Protein AF-A0A7W0SX72-F1 (afdb_monomer_lite)

Foldseek 3Di:
DDDDDDDDDDDDPPDDDDDQQKAAEPPSLKIKGWDDPVPDDLQPIWIKMAGQQFQWIWIDRQQGAIDIDRDPVSRNDDDPSNVVHYQYAQGKDDDPPRKIWHHHQQFIWMAHNNGWTKTRGSRDDMDTD

Structure (mmCIF, N/CA/C/O backbone):
data_AF-A0A7W0SX72-F1
#
_entry.id   AF-A0A7W0SX72-F1
#
loop_
_atom_site.group_PDB
_atom_site.id
_atom_site.type_symbol
_atom_site.label_atom_id
_atom_site.label_alt_id
_atom_site.label_comp_id
_atom_site.label_asym_id
_atom_site.label_entity_id
_atom_site.label_seq_id
_atom_site.pdbx_PDB_ins_code
_atom_site.Cartn_x
_atom_site.Cartn_y
_atom_site.Cartn_z
_atom_site.occupancy
_atom_site.B_iso_or_equiv
_atom_site.auth_seq_id
_atom_site.auth_comp_id
_atom_site.auth_asym_id
_atom_site.auth_atom_id
_atom_site.pdbx_PDB_model_num
ATOM 1 N N . MET A 1 1 ? -34.513 -37.227 30.132 1.00 39.56 1 MET A N 1
ATOM 2 C CA . MET A 1 1 ? -33.131 -37.311 29.614 1.00 39.56 1 MET A CA 1
ATOM 3 C C . MET A 1 1 ? -32.756 -35.928 29.112 1.00 39.56 1 MET A C 1
ATOM 5 O O . MET A 1 1 ? -33.400 -35.443 28.194 1.00 39.56 1 MET A O 1
ATOM 9 N N . ALA A 1 2 ? -31.838 -35.251 29.798 1.00 41.03 2 ALA A N 1
ATOM 10 C CA . ALA A 1 2 ? -31.411 -33.893 29.468 1.00 41.03 2 ALA A CA 1
ATOM 11 C C . ALA A 1 2 ? -30.204 -33.948 28.522 1.00 41.03 2 ALA A C 1
ATOM 13 O O . ALA A 1 2 ? -29.259 -34.684 28.793 1.00 41.03 2 ALA A O 1
ATOM 14 N N . ALA A 1 3 ? -30.229 -33.170 27.440 1.00 45.34 3 ALA A N 1
ATOM 15 C CA . ALA A 1 3 ? -29.072 -32.942 26.580 1.00 45.34 3 ALA A CA 1
ATOM 16 C C . ALA A 1 3 ? -28.769 -31.440 26.569 1.00 45.34 3 ALA A C 1
ATOM 18 O O . ALA A 1 3 ? -29.545 -30.638 26.054 1.00 45.34 3 ALA A O 1
ATOM 19 N N . VAL A 1 4 ? -27.654 -31.071 27.197 1.00 47.78 4 VAL A N 1
ATOM 20 C CA . VAL A 1 4 ? -27.117 -29.709 27.242 1.00 47.78 4 VAL A CA 1
ATOM 21 C C . VAL A 1 4 ? -26.156 -29.569 26.064 1.00 47.78 4 VAL A C 1
ATOM 23 O O . VAL A 1 4 ? -25.104 -30.203 26.050 1.00 47.78 4 VAL A O 1
ATOM 26 N N . ALA A 1 5 ? -26.512 -28.769 25.059 1.00 52.88 5 ALA A N 1
ATOM 27 C CA . ALA A 1 5 ? -25.608 -28.430 23.963 1.00 52.88 5 ALA A CA 1
ATOM 28 C C . ALA A 1 5 ? -24.830 -27.157 24.328 1.00 52.88 5 ALA A C 1
ATOM 30 O O . ALA A 1 5 ? -25.391 -26.064 24.395 1.00 52.88 5 ALA A O 1
ATOM 31 N N . ALA A 1 6 ? -23.535 -27.317 24.599 1.00 47.97 6 ALA A N 1
ATOM 32 C CA . ALA A 1 6 ? -22.610 -26.232 24.898 1.00 47.97 6 ALA A CA 1
ATOM 33 C C . ALA A 1 6 ? -22.326 -25.399 23.634 1.00 47.97 6 ALA A C 1
ATOM 35 O O . ALA A 1 6 ? -21.709 -25.878 22.684 1.00 47.97 6 ALA A O 1
ATOM 36 N N . GLY A 1 7 ? -22.774 -24.141 23.624 1.00 49.72 7 GLY A N 1
ATOM 37 C CA . GLY A 1 7 ? -22.420 -23.166 22.594 1.00 49.72 7 GLY A CA 1
ATOM 38 C C . GLY A 1 7 ? -20.976 -22.696 22.771 1.00 49.72 7 GLY A C 1
ATOM 39 O O . GLY A 1 7 ? -20.632 -22.094 23.786 1.00 49.72 7 GLY A O 1
ATOM 40 N N . VAL A 1 8 ? -20.126 -22.977 21.784 1.00 54.38 8 VAL A N 1
ATOM 41 C CA . VAL A 1 8 ? -18.734 -22.516 21.734 1.00 54.38 8 VAL A CA 1
ATOM 42 C C . VAL A 1 8 ? -18.717 -20.991 21.601 1.00 54.38 8 VAL A C 1
ATOM 44 O O . VAL A 1 8 ? -19.115 -20.438 20.577 1.00 54.38 8 VAL A O 1
ATOM 47 N N . LEU A 1 9 ? -18.245 -20.306 22.642 1.00 51.91 9 LEU A N 1
ATOM 48 C CA . LEU A 1 9 ? -17.963 -18.874 22.616 1.00 51.91 9 LEU A CA 1
ATOM 49 C C . LEU A 1 9 ? -16.757 -18.623 21.702 1.00 51.91 9 LEU A C 1
ATOM 51 O O . LEU A 1 9 ? -15.626 -18.975 22.034 1.00 51.91 9 LEU A O 1
ATOM 55 N N . ALA A 1 10 ? -16.993 -18.006 20.544 1.00 49.88 10 ALA A N 1
ATOM 56 C CA . ALA A 1 10 ? -15.929 -17.489 19.698 1.00 49.88 10 ALA A CA 1
ATOM 57 C C . ALA A 1 10 ? -15.219 -16.338 20.430 1.00 49.88 10 ALA A C 1
ATOM 59 O O . ALA A 1 10 ? -15.760 -15.244 20.581 1.00 49.88 10 ALA A O 1
ATOM 60 N N . THR A 1 11 ? -13.999 -16.582 20.900 1.00 48.56 11 THR A N 1
ATOM 61 C CA . THR A 1 11 ? -13.135 -15.537 21.455 1.00 48.56 11 THR A CA 1
ATOM 62 C C . THR A 1 11 ? -12.711 -14.567 20.344 1.00 48.56 11 THR A C 1
ATOM 64 O O . THR A 1 11 ? -12.167 -15.028 19.334 1.00 48.56 11 THR A O 1
ATOM 67 N N . PRO A 1 12 ? -12.889 -13.240 20.493 1.00 49.56 12 PRO A N 1
ATOM 68 C CA . PRO A 1 12 ? -12.276 -12.278 19.587 1.00 49.56 12 PRO A CA 1
ATOM 69 C C . PRO A 1 12 ? -10.754 -12.409 19.694 1.00 49.56 12 PRO A C 1
ATOM 71 O O . PRO A 1 12 ? -10.176 -12.233 20.765 1.00 49.56 12 PRO A O 1
ATOM 74 N N . GLY A 1 13 ? -10.111 -12.760 18.578 1.00 46.91 13 GLY A N 1
ATOM 75 C CA . GLY A 1 13 ? -8.659 -12.860 18.488 1.00 46.91 13 GLY A CA 1
ATOM 76 C C . GLY A 1 13 ? -8.012 -11.555 18.942 1.00 46.91 13 GLY A C 1
ATOM 77 O O . GLY A 1 13 ? -8.225 -10.502 18.340 1.00 46.91 13 GLY A O 1
ATOM 78 N N . LEU A 1 14 ? -7.240 -11.639 20.025 1.00 47.16 14 LEU A N 1
ATOM 79 C CA . LEU A 1 14 ? -6.457 -10.538 20.567 1.00 47.16 14 LEU A CA 1
ATOM 80 C C . LEU A 1 14 ? -5.551 -9.982 19.466 1.00 47.16 14 LEU A C 1
ATOM 82 O O . LEU A 1 14 ? -4.716 -10.683 18.895 1.00 47.16 14 LEU A O 1
ATOM 86 N N . ALA A 1 15 ? -5.752 -8.705 19.154 1.00 47.62 15 ALA A N 1
ATOM 87 C CA . ALA A 1 15 ? -4.937 -7.961 18.216 1.00 47.62 15 ALA A CA 1
ATOM 88 C C . ALA A 1 15 ? -3.482 -7.937 18.708 1.00 47.62 15 ALA A C 1
ATOM 90 O O . ALA A 1 15 ? -3.162 -7.258 19.683 1.00 47.62 15 ALA A O 1
ATOM 91 N N . SER A 1 16 ? -2.588 -8.656 18.028 1.00 45.56 16 SER A N 1
ATOM 92 C CA . SER A 1 16 ? -1.150 -8.543 18.275 1.00 45.56 16 SER A CA 1
ATOM 93 C C . SER A 1 16 ? -0.657 -7.158 17.851 1.00 45.56 16 SER A C 1
ATOM 95 O O . SER A 1 16 ? -0.453 -6.873 16.667 1.00 45.56 16 SER A O 1
ATOM 97 N N . ALA A 1 17 ? -0.475 -6.292 18.845 1.00 47.44 17 ALA A N 1
ATOM 98 C CA . ALA A 1 17 ? 0.207 -5.018 18.725 1.00 47.44 17 ALA A CA 1
ATOM 99 C C . ALA A 1 17 ? 1.727 -5.229 18.621 1.00 47.44 17 ALA A C 1
ATOM 101 O O . ALA A 1 17 ? 2.367 -5.741 19.532 1.00 47.44 17 ALA A O 1
ATOM 102 N N . THR A 1 18 ? 2.268 -4.844 17.466 1.00 44.12 18 THR A N 1
ATOM 103 C CA . THR A 1 18 ? 3.588 -4.235 17.201 1.00 44.12 18 THR A CA 1
ATOM 104 C C . THR A 1 18 ? 3.702 -4.212 15.684 1.00 44.12 18 THR A C 1
ATOM 106 O O . THR A 1 18 ? 4.094 -5.190 15.047 1.00 44.12 18 THR A O 1
ATOM 109 N N . ALA A 1 19 ? 3.225 -3.133 15.066 1.00 51.94 19 ALA A N 1
ATOM 110 C CA . ALA A 1 19 ? 3.423 -2.930 13.641 1.00 51.94 19 ALA A CA 1
ATOM 111 C C . ALA A 1 19 ? 4.886 -2.529 13.445 1.00 51.94 19 ALA A C 1
ATOM 113 O O . ALA A 1 19 ? 5.267 -1.403 13.747 1.00 51.94 19 ALA A O 1
ATOM 114 N N . LEU A 1 20 ? 5.705 -3.447 12.925 1.00 67.50 20 LEU A N 1
ATOM 115 C CA . LEU A 1 20 ? 6.836 -3.010 12.110 1.00 67.50 20 LEU A CA 1
ATOM 116 C C . LEU A 1 20 ? 6.272 -2.030 11.067 1.00 67.50 20 LEU A C 1
ATOM 118 O O . LEU A 1 20 ? 5.170 -2.263 10.551 1.00 67.50 20 LEU A O 1
ATOM 122 N N . SER A 1 21 ? 7.004 -0.947 10.782 1.00 83.25 21 SER A N 1
ATOM 123 C CA . SER A 1 21 ? 6.645 0.073 9.778 1.00 83.25 21 SER A CA 1
ATOM 124 C C . SER A 1 21 ? 6.266 -0.532 8.444 1.00 83.25 21 SER A C 1
ATOM 126 O O . SER A 1 21 ? 5.598 0.126 7.659 1.00 83.25 21 SER A O 1
ATOM 128 N N . ALA A 1 22 ? 6.756 -1.741 8.184 1.00 90.62 22 ALA A N 1
ATOM 129 C CA . ALA A 1 22 ? 6.696 -2.405 6.915 1.00 90.62 22 ALA A CA 1
ATOM 130 C C . ALA A 1 22 ? 6.150 -3.832 7.022 1.00 90.62 22 ALA A C 1
ATOM 132 O O . ALA A 1 22 ? 6.232 -4.491 8.067 1.00 90.62 22 ALA A O 1
ATOM 133 N N . PHE A 1 23 ? 5.591 -4.301 5.914 1.00 93.81 23 PHE A N 1
ATOM 134 C CA . PHE A 1 23 ? 5.179 -5.679 5.695 1.00 93.81 23 PHE A CA 1
ATOM 135 C C . PHE A 1 23 ? 5.180 -6.000 4.200 1.00 93.81 23 PHE A C 1
ATOM 137 O O . PHE A 1 23 ? 5.001 -5.119 3.366 1.00 93.81 23 PHE A O 1
ATOM 144 N N . HIS A 1 24 ? 5.291 -7.276 3.863 1.00 95.44 24 HIS A N 1
ATOM 145 C CA . HIS A 1 24 ? 4.991 -7.793 2.535 1.00 95.44 24 HIS A CA 1
ATOM 146 C C . HIS A 1 24 ? 3.813 -8.758 2.598 1.00 95.44 24 HIS A C 1
ATOM 148 O O . HIS A 1 24 ? 3.398 -9.220 3.662 1.00 95.44 24 HIS A O 1
ATOM 154 N N . THR A 1 25 ? 3.246 -9.065 1.444 1.00 96.12 25 THR A N 1
ATOM 155 C CA . THR A 1 25 ? 2.128 -9.995 1.329 1.00 96.12 25 THR A CA 1
ATOM 156 C C . THR A 1 25 ? 2.528 -11.292 0.609 1.00 96.12 25 THR A C 1
ATOM 158 O O . THR A 1 25 ? 3.598 -11.335 -0.003 1.00 96.12 25 THR A O 1
ATOM 161 N N . PRO A 1 26 ? 1.726 -12.379 0.687 1.00 95.12 26 PRO A N 1
ATOM 162 C CA . PRO A 1 26 ? 2.091 -13.664 0.092 1.00 95.12 26 PRO A CA 1
ATOM 163 C C . PRO A 1 26 ? 2.462 -13.552 -1.386 1.00 95.12 26 PRO A C 1
ATOM 165 O O . PRO A 1 26 ? 1.819 -12.822 -2.140 1.00 95.12 26 PRO A O 1
ATOM 168 N N . GLY A 1 27 ? 3.506 -14.281 -1.782 1.00 93.38 27 GLY A N 1
ATOM 169 C CA . GLY A 1 27 ? 4.023 -14.252 -3.151 1.00 93.38 27 GLY A CA 1
ATOM 170 C C . GLY A 1 27 ? 4.676 -12.929 -3.550 1.00 93.38 27 GLY A C 1
ATOM 171 O O . GLY A 1 27 ? 4.881 -12.717 -4.737 1.00 93.38 27 GLY A O 1
ATOM 172 N N . TRP A 1 28 ? 4.982 -12.042 -2.591 1.00 94.00 28 TRP A N 1
ATOM 173 C CA . TRP A 1 28 ? 5.511 -10.699 -2.864 1.00 94.00 28 TRP A CA 1
ATOM 174 C C . TRP A 1 28 ? 4.609 -9.872 -3.788 1.00 94.00 28 TRP A C 1
ATOM 176 O O . TRP A 1 28 ? 5.073 -9.020 -4.533 1.00 94.00 28 TRP A O 1
ATOM 186 N N . ALA A 1 29 ? 3.301 -10.123 -3.694 1.00 95.12 29 ALA A N 1
ATOM 187 C CA . ALA A 1 29 ? 2.258 -9.425 -4.436 1.00 95.12 29 ALA A CA 1
ATOM 188 C C . ALA A 1 29 ? 2.291 -7.902 -4.228 1.00 95.12 29 ALA A C 1
ATOM 190 O O . ALA A 1 29 ? 2.081 -7.121 -5.144 1.00 95.12 29 ALA A O 1
ATOM 191 N N . ALA A 1 30 ? 2.553 -7.494 -2.993 1.00 95.56 30 ALA A N 1
ATOM 192 C CA . ALA A 1 30 ? 2.774 -6.113 -2.613 1.00 95.56 30 ALA A CA 1
ATOM 193 C C . ALA A 1 30 ? 3.638 -6.083 -1.358 1.00 95.56 30 ALA A C 1
ATOM 195 O O . ALA A 1 30 ? 3.513 -6.969 -0.496 1.00 95.56 30 ALA A O 1
ATOM 196 N N . GLU A 1 31 ? 4.442 -5.041 -1.238 1.00 94.75 31 GLU A N 1
ATOM 197 C CA . GLU A 1 31 ? 5.097 -4.640 -0.003 1.00 94.75 31 GLU A CA 1
ATOM 198 C C . GLU A 1 31 ? 4.700 -3.219 0.353 1.00 94.75 31 GLU A C 1
ATOM 200 O O . GLU A 1 31 ? 4.480 -2.394 -0.526 1.00 94.75 31 GLU A O 1
ATOM 205 N N . CYS A 1 32 ? 4.559 -2.941 1.640 1.00 94.44 32 CYS A N 1
ATOM 206 C CA . CYS A 1 32 ? 4.169 -1.634 2.126 1.00 94.44 32 CYS A CA 1
ATOM 207 C C . CYS A 1 32 ? 5.050 -1.231 3.287 1.00 94.44 32 CYS A C 1
ATOM 209 O O . CYS A 1 32 ? 5.415 -2.069 4.111 1.00 94.44 32 CYS A O 1
ATOM 211 N N . TYR A 1 33 ? 5.327 0.059 3.381 1.00 91.62 33 TYR A N 1
ATOM 212 C CA . TYR A 1 33 ? 6.069 0.643 4.477 1.00 91.62 33 TYR A CA 1
ATOM 213 C C . TYR A 1 33 ? 5.575 2.054 4.786 1.00 91.62 33 TYR A C 1
ATOM 215 O O . TYR A 1 33 ? 5.116 2.799 3.919 1.00 91.62 33 TYR A O 1
ATOM 223 N N . VAL A 1 34 ? 5.675 2.421 6.056 1.00 88.88 34 VAL A N 1
ATOM 224 C CA . VAL A 1 34 ? 5.586 3.799 6.524 1.00 88.88 34 VAL A CA 1
ATOM 225 C C . VAL A 1 34 ? 7.016 4.246 6.789 1.00 88.88 34 VAL A C 1
ATOM 227 O O . VAL A 1 34 ? 7.650 3.700 7.697 1.00 88.88 34 VAL A O 1
ATOM 230 N N . PRO A 1 35 ? 7.564 5.196 6.015 1.00 77.25 35 PRO A N 1
ATOM 231 C CA . PRO A 1 35 ? 8.833 5.782 6.369 1.00 77.25 35 PRO A CA 1
ATOM 232 C C . PRO A 1 35 ? 8.642 6.477 7.719 1.00 77.25 35 PRO A C 1
ATOM 234 O O . PRO A 1 35 ? 7.716 7.271 7.908 1.00 77.25 35 PRO A O 1
ATOM 237 N N . PHE A 1 36 ? 9.520 6.167 8.666 1.00 69.12 36 PHE A N 1
ATOM 238 C CA . PHE A 1 36 ? 9.672 6.922 9.902 1.00 69.12 36 PHE A CA 1
ATOM 239 C C . PHE A 1 36 ? 10.957 7.742 9.787 1.00 69.12 36 PHE A C 1
ATOM 241 O O . PHE A 1 36 ? 11.992 7.323 10.306 1.00 69.12 36 PHE A O 1
ATOM 248 N N . PRO A 1 37 ? 10.952 8.891 9.088 1.00 62.28 37 PRO A N 1
ATOM 249 C CA . PRO A 1 37 ? 12.005 9.865 9.308 1.00 62.28 37 PRO A CA 1
ATOM 250 C C . PRO A 1 37 ? 11.950 10.228 10.791 1.00 62.28 37 PRO A C 1
ATOM 252 O O . PRO A 1 37 ? 10.883 10.594 11.284 1.00 62.28 37 PRO A O 1
ATOM 255 N N . HIS A 1 38 ? 13.078 10.149 11.496 1.00 59.50 38 HIS A N 1
ATOM 256 C CA . HIS A 1 38 ? 13.176 10.556 12.905 1.00 59.50 38 HIS A CA 1
ATOM 257 C C . HIS A 1 38 ? 12.740 12.018 13.147 1.00 59.50 38 HIS A C 1
ATOM 259 O O . HIS A 1 38 ? 12.529 12.421 14.286 1.00 59.50 38 HIS A O 1
ATOM 265 N N . GLU A 1 39 ? 12.559 12.791 12.077 1.00 61.28 39 GLU A N 1
ATOM 266 C CA . GLU A 1 39 ? 12.274 14.223 12.088 1.00 61.28 39 GLU A CA 1
ATOM 267 C C . GLU A 1 39 ? 10.838 14.577 11.670 1.00 61.28 39 GLU A C 1
ATOM 269 O O . GLU A 1 39 ? 10.420 15.723 11.843 1.00 61.28 39 GLU A O 1
ATOM 274 N N . LEU A 1 40 ? 10.056 13.630 11.125 1.00 69.25 40 LEU A N 1
ATOM 275 C CA . LEU A 1 40 ? 8.704 13.923 10.641 1.00 69.25 40 LEU A CA 1
ATOM 276 C C . LEU A 1 40 ? 7.627 13.273 11.515 1.00 69.25 40 LEU A C 1
ATOM 278 O O . LEU A 1 40 ? 7.636 12.058 11.718 1.00 69.25 40 LEU A O 1
ATOM 282 N N . PRO A 1 41 ? 6.642 14.055 12.001 1.00 73.31 41 PRO A N 1
ATOM 283 C CA . PRO A 1 41 ? 5.527 13.489 12.740 1.00 73.31 41 PRO A CA 1
ATOM 284 C C . PRO A 1 41 ? 4.712 12.562 11.833 1.00 73.31 41 PRO A C 1
ATOM 286 O O . PRO A 1 41 ? 4.604 12.783 10.625 1.00 73.31 41 PRO A O 1
ATOM 289 N N . LEU A 1 42 ? 4.046 11.569 12.431 1.00 74.56 42 LEU A N 1
ATOM 290 C CA . LEU A 1 42 ? 3.176 10.642 11.698 1.00 74.56 42 LEU A CA 1
ATOM 291 C C . LEU A 1 42 ? 2.080 11.352 10.880 1.00 74.56 42 LEU A C 1
ATOM 293 O O . LEU A 1 42 ? 1.642 10.848 9.855 1.00 74.56 42 LEU A O 1
ATOM 297 N N . SER A 1 43 ? 1.660 12.549 11.294 1.00 70.44 43 SER A N 1
ATOM 298 C CA . SER A 1 43 ? 0.710 13.384 10.549 1.00 70.44 43 SER A CA 1
ATOM 299 C C . SER A 1 43 ? 1.238 13.875 9.191 1.00 70.44 43 SER A C 1
ATOM 301 O O . SER A 1 43 ? 0.439 14.273 8.345 1.00 70.44 43 SER A O 1
ATOM 303 N N . LYS A 1 44 ? 2.562 13.848 8.985 1.00 75.88 44 LYS A N 1
ATOM 304 C CA . LYS A 1 44 ? 3.262 14.291 7.769 1.00 75.88 44 LYS A CA 1
ATOM 305 C C . LYS A 1 44 ? 3.973 13.159 7.016 1.00 75.88 44 LYS A C 1
ATOM 307 O O . LYS A 1 44 ? 4.530 13.422 5.956 1.00 75.88 44 LYS A O 1
ATOM 312 N N . THR A 1 45 ? 3.957 11.927 7.528 1.00 85.31 45 THR A N 1
ATOM 313 C CA . THR A 1 45 ? 4.417 10.751 6.768 1.00 85.31 45 THR A CA 1
ATOM 314 C C . THR A 1 45 ? 3.267 10.134 5.972 1.00 85.31 45 THR A C 1
ATOM 316 O O . THR A 1 45 ? 2.108 10.513 6.140 1.00 85.31 45 THR A O 1
ATOM 319 N N . GLY A 1 46 ? 3.568 9.187 5.091 1.00 89.81 46 GLY A N 1
ATOM 320 C CA . GLY A 1 46 ? 2.567 8.455 4.329 1.00 89.81 46 GLY A CA 1
ATOM 321 C C . GLY A 1 46 ? 2.885 6.974 4.262 1.00 89.81 46 GLY A C 1
ATOM 322 O O . GLY A 1 46 ? 4.045 6.582 4.221 1.00 89.81 46 GLY A O 1
ATOM 323 N N . ILE A 1 47 ? 1.852 6.140 4.219 1.00 93.06 47 ILE A N 1
ATOM 324 C CA . ILE A 1 47 ? 2.044 4.743 3.841 1.00 93.06 47 ILE A CA 1
ATOM 325 C C . ILE A 1 47 ? 2.313 4.681 2.340 1.00 93.06 47 ILE A C 1
ATOM 327 O O . ILE A 1 47 ? 1.599 5.306 1.554 1.00 93.06 47 ILE A O 1
ATOM 331 N N . THR A 1 48 ? 3.337 3.929 1.960 1.00 93.94 48 THR A N 1
ATOM 332 C CA . THR A 1 48 ? 3.688 3.636 0.571 1.00 93.94 48 THR A CA 1
ATOM 333 C C . THR A 1 48 ? 3.611 2.136 0.361 1.00 93.94 48 THR A C 1
ATOM 335 O O . THR A 1 48 ? 4.079 1.381 1.208 1.00 93.94 48 THR A O 1
ATOM 338 N N . CYS A 1 49 ? 3.014 1.707 -0.745 1.00 95.12 49 CYS A N 1
ATOM 339 C CA . CYS A 1 49 ? 2.995 0.320 -1.181 1.00 95.12 49 CYS A CA 1
ATOM 340 C C . CYS A 1 49 ? 3.570 0.206 -2.591 1.00 95.12 49 CYS A C 1
ATOM 342 O O . CYS A 1 49 ? 3.182 0.971 -3.472 1.00 95.12 49 CYS A O 1
ATOM 344 N N . LEU A 1 50 ? 4.445 -0.772 -2.791 1.00 94.38 50 LEU A N 1
ATOM 345 C CA . LEU A 1 50 ? 5.056 -1.136 -4.062 1.00 94.38 50 LEU A CA 1
ATOM 346 C C . LEU A 1 50 ? 4.554 -2.516 -4.496 1.00 94.38 50 LEU A C 1
ATOM 348 O O . LEU A 1 50 ? 4.363 -3.412 -3.671 1.00 94.38 50 LEU A O 1
ATOM 352 N N . THR A 1 51 ? 4.381 -2.685 -5.803 1.00 95.00 51 THR A N 1
ATOM 353 C CA . THR A 1 51 ? 4.152 -3.972 -6.464 1.00 95.00 51 THR A CA 1
ATOM 354 C C . THR A 1 51 ? 5.431 -4.365 -7.213 1.00 95.00 51 THR A C 1
ATOM 356 O O . THR A 1 51 ? 5.685 -3.859 -8.308 1.00 95.00 51 THR A O 1
ATOM 359 N N . PRO A 1 52 ? 6.275 -5.254 -6.653 1.00 92.56 52 PRO A N 1
ATOM 360 C CA . PRO A 1 52 ? 7.573 -5.585 -7.245 1.00 92.56 52 PRO A CA 1
ATOM 361 C C . PRO A 1 52 ? 7.494 -6.199 -8.647 1.00 92.56 52 PRO A C 1
ATOM 363 O O . PRO A 1 52 ? 8.488 -6.208 -9.363 1.00 92.56 52 PRO A O 1
ATOM 366 N N . SER A 1 53 ? 6.346 -6.741 -9.059 1.00 92.44 53 SER A N 1
ATOM 367 C CA . SER A 1 53 ? 6.203 -7.355 -10.383 1.00 92.44 53 SER A CA 1
ATOM 368 C C . SER A 1 53 ? 6.215 -6.351 -11.537 1.00 92.44 53 SER A C 1
ATOM 370 O O . SER A 1 53 ? 6.594 -6.728 -12.642 1.00 92.44 53 SER A O 1
ATOM 372 N N . ASP A 1 54 ? 5.782 -5.109 -11.310 1.00 91.75 54 ASP A N 1
ATOM 373 C CA . ASP A 1 54 ? 5.625 -4.093 -12.362 1.00 91.75 54 ASP A CA 1
ATOM 374 C C . ASP A 1 54 ? 6.136 -2.694 -11.976 1.00 91.75 54 ASP A C 1
ATOM 376 O O . ASP A 1 54 ? 6.10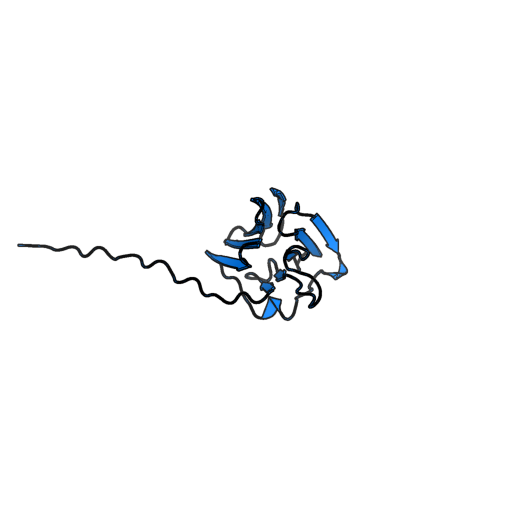4 -1.780 -12.800 1.00 91.75 54 ASP A O 1
ATOM 380 N N . GLY A 1 55 ? 6.640 -2.520 -10.750 1.00 92.31 55 GLY A N 1
ATOM 381 C CA . GLY A 1 55 ? 7.157 -1.237 -10.279 1.00 92.31 55 GLY A CA 1
ATOM 382 C C . GLY A 1 55 ? 6.054 -0.225 -9.959 1.00 92.31 55 GLY A C 1
ATOM 383 O O . GLY A 1 55 ? 6.333 0.974 -9.868 1.00 92.31 55 GLY A O 1
ATOM 384 N N . PHE A 1 56 ? 4.800 -0.672 -9.820 1.00 95.56 56 PHE A N 1
ATOM 385 C CA . PHE A 1 56 ? 3.694 0.195 -9.434 1.00 95.56 56 PHE A CA 1
ATOM 386 C C . PHE A 1 56 ? 3.789 0.585 -7.963 1.00 95.56 56 PHE A C 1
ATOM 388 O O . PHE A 1 56 ? 3.735 -0.272 -7.077 1.00 95.56 56 PHE A O 1
ATOM 395 N N . THR A 1 57 ? 3.832 1.888 -7.706 1.00 95.12 57 THR A N 1
ATOM 396 C CA . THR A 1 57 ? 3.877 2.448 -6.358 1.00 95.12 57 THR A CA 1
ATOM 397 C C . THR A 1 57 ? 2.648 3.308 -6.111 1.00 95.12 57 THR A C 1
ATOM 399 O O . THR A 1 57 ? 2.288 4.155 -6.931 1.00 95.12 57 THR A O 1
ATOM 402 N N . ILE A 1 58 ? 2.023 3.131 -4.951 1.00 96.69 58 ILE A N 1
ATOM 403 C CA . ILE A 1 58 ? 0.910 3.953 -4.482 1.00 96.69 58 ILE A CA 1
ATOM 404 C C . ILE A 1 58 ? 1.172 4.421 -3.053 1.00 96.69 58 ILE A C 1
ATOM 406 O O . ILE A 1 58 ? 1.641 3.649 -2.217 1.00 96.69 58 ILE A O 1
ATOM 410 N N . SER A 1 59 ? 0.888 5.685 -2.757 1.00 95.62 59 SER A N 1
ATOM 411 C CA . SER A 1 59 ? 1.099 6.248 -1.427 1.00 95.62 59 SER A CA 1
ATOM 412 C C . SER A 1 59 ? -0.029 7.180 -1.001 1.00 95.62 59 SER A C 1
ATOM 414 O O . SER A 1 59 ? -0.759 7.723 -1.825 1.00 95.62 59 SER A O 1
ATOM 416 N N . MET A 1 60 ? -0.208 7.349 0.309 1.00 95.88 60 MET A N 1
ATOM 417 C CA . MET A 1 60 ? -1.070 8.394 0.868 1.00 95.88 60 MET A CA 1
ATOM 418 C C . MET A 1 60 ? -0.588 8.839 2.238 1.00 95.88 60 MET A C 1
ATOM 420 O O . MET A 1 60 ? -0.156 8.034 3.065 1.00 95.88 60 MET A O 1
ATOM 424 N N . GLY A 1 61 ? -0.781 10.125 2.513 1.00 93.94 61 GLY A N 1
ATOM 425 C CA . GLY A 1 61 ? -0.738 10.647 3.873 1.00 93.94 61 GLY A CA 1
ATOM 426 C C . GLY A 1 61 ? -1.923 10.166 4.726 1.00 93.94 61 GLY A C 1
ATOM 427 O O . GLY A 1 61 ? -2.820 9.466 4.242 1.00 93.94 61 GLY A O 1
ATOM 428 N N . PRO A 1 62 ? -1.980 10.576 6.000 1.00 93.00 62 PRO A N 1
ATOM 429 C CA . PRO A 1 62 ? -3.031 10.158 6.927 1.00 93.00 62 PRO A CA 1
ATOM 430 C C . PRO A 1 62 ? -4.402 10.762 6.595 1.00 93.00 62 PRO A C 1
ATOM 432 O O . PRO A 1 62 ? -5.424 10.200 6.979 1.00 93.00 62 PRO A O 1
ATOM 435 N N . PHE A 1 63 ? -4.412 11.885 5.869 1.00 94.44 63 PHE A N 1
ATOM 436 C CA . PHE A 1 63 ? -5.619 12.606 5.443 1.00 94.44 63 PHE A CA 1
ATOM 437 C C . PHE A 1 63 ? -5.680 12.841 3.922 1.00 94.44 63 PHE A C 1
ATOM 439 O O . PHE A 1 63 ? -6.664 13.361 3.401 1.00 94.44 63 PHE A O 1
ATOM 446 N N . GLY A 1 64 ? -4.612 12.491 3.199 1.00 93.56 64 GLY A N 1
ATOM 447 C CA . GLY A 1 64 ? -4.476 12.755 1.767 1.00 93.56 64 GLY A CA 1
ATOM 448 C C . GLY A 1 64 ? -5.227 11.751 0.896 1.00 93.56 64 GLY A C 1
ATOM 449 O O . GLY A 1 64 ? -5.676 10.709 1.372 1.00 93.56 64 GLY A O 1
ATOM 450 N N . ARG A 1 65 ? -5.346 12.058 -0.395 1.00 96.69 65 ARG A N 1
ATOM 451 C CA . ARG A 1 65 ? -5.777 11.087 -1.409 1.00 96.69 65 ARG A CA 1
ATOM 452 C C . ARG A 1 65 ? -4.590 10.223 -1.854 1.00 96.69 65 ARG A C 1
ATOM 454 O O . ARG A 1 65 ? -3.450 10.673 -1.720 1.00 96.69 65 ARG A O 1
ATOM 461 N N . PRO A 1 66 ? -4.836 9.022 -2.402 1.00 97.19 66 PRO A N 1
ATOM 462 C CA . PRO A 1 66 ? -3.779 8.205 -2.970 1.00 97.19 66 PRO A CA 1
ATOM 463 C C . PRO A 1 66 ? -3.107 8.895 -4.158 1.00 97.19 66 PRO A C 1
ATOM 465 O O . PRO A 1 66 ? -3.787 9.401 -5.054 1.00 97.19 66 PRO A O 1
ATOM 468 N N . THR A 1 67 ? -1.783 8.864 -4.199 1.00 96.69 67 THR A N 1
ATOM 469 C CA . THR A 1 67 ? -0.972 9.237 -5.360 1.00 96.69 67 THR A CA 1
ATOM 470 C C . THR A 1 67 ? -0.261 7.999 -5.881 1.00 96.69 67 THR A C 1
ATOM 472 O O . THR A 1 67 ? 0.080 7.097 -5.120 1.00 96.69 67 THR A O 1
ATOM 475 N N . LYS A 1 68 ? -0.080 7.919 -7.199 1.00 95.44 68 LYS A N 1
ATOM 476 C CA . LYS A 1 68 ? 0.513 6.753 -7.856 1.00 95.44 68 LYS A CA 1
ATOM 477 C C . LYS A 1 68 ? 1.691 7.162 -8.723 1.00 95.44 68 LYS A C 1
ATOM 479 O O . LYS A 1 68 ? 1.670 8.237 -9.321 1.00 95.44 68 LYS A O 1
ATOM 484 N N . THR A 1 69 ? 2.662 6.276 -8.839 1.00 95.25 69 THR A N 1
ATOM 485 C CA . THR A 1 69 ? 3.769 6.394 -9.783 1.00 95.25 69 THR A CA 1
ATOM 486 C C . THR A 1 69 ? 4.164 5.010 -10.291 1.00 95.25 69 THR A C 1
ATOM 488 O O . THR A 1 69 ? 3.800 3.995 -9.696 1.00 95.25 69 THR A O 1
ATOM 491 N N . TYR A 1 70 ? 4.885 4.975 -11.403 1.00 94.25 70 TYR A N 1
ATOM 492 C CA . TYR A 1 70 ? 5.517 3.770 -11.920 1.00 94.25 70 TYR A CA 1
ATOM 493 C C . TYR A 1 70 ? 7.010 4.035 -12.009 1.00 94.25 70 TYR A C 1
ATOM 495 O O . TYR A 1 70 ? 7.427 4.984 -12.675 1.00 94.25 70 TYR A O 1
ATOM 503 N N . ASP A 1 71 ? 7.801 3.194 -11.353 1.00 90.75 71 ASP A N 1
ATOM 504 C CA . ASP A 1 71 ? 9.252 3.237 -11.457 1.00 90.75 71 ASP A CA 1
ATOM 505 C C . ASP A 1 71 ? 9.776 1.868 -11.881 1.00 90.75 71 ASP A C 1
ATOM 507 O O . ASP A 1 71 ? 9.734 0.894 -11.130 1.00 90.75 71 ASP A O 1
ATOM 511 N N . LYS A 1 72 ? 10.310 1.801 -13.101 1.00 90.75 72 LYS A N 1
ATOM 512 C CA . LYS A 1 72 ? 10.914 0.581 -13.647 1.00 90.75 72 LYS A CA 1
ATOM 513 C C . LYS A 1 72 ? 12.096 0.083 -12.808 1.00 90.75 72 LYS A C 1
ATOM 515 O O . LYS A 1 72 ? 12.380 -1.109 -12.825 1.00 90.75 72 LYS A O 1
ATOM 520 N N . ASN A 1 73 ? 12.771 0.970 -12.074 1.00 91.38 73 ASN A N 1
ATOM 521 C CA . ASN A 1 73 ? 13.891 0.600 -11.209 1.00 91.38 73 ASN A CA 1
ATOM 522 C C . ASN A 1 73 ? 13.421 -0.083 -9.915 1.00 91.38 73 ASN A C 1
ATOM 524 O O . ASN A 1 73 ? 14.223 -0.718 -9.236 1.00 91.38 73 ASN A O 1
ATOM 528 N N . ALA A 1 74 ? 12.131 0.023 -9.584 1.00 88.44 74 ALA A N 1
ATOM 529 C CA . ALA A 1 74 ? 11.522 -0.658 -8.447 1.00 88.44 74 ALA A CA 1
ATOM 530 C C . ALA A 1 74 ? 11.037 -2.081 -8.795 1.00 88.44 74 ALA A C 1
ATOM 532 O O . ALA A 1 74 ? 10.596 -2.820 -7.914 1.00 88.44 74 ALA A O 1
ATOM 533 N N . VAL A 1 75 ? 11.123 -2.502 -10.064 1.00 91.31 75 VAL A N 1
ATOM 534 C CA . VAL A 1 75 ? 10.785 -3.874 -10.466 1.00 91.31 75 VAL A CA 1
ATOM 535 C C . VAL A 1 75 ? 11.772 -4.852 -9.827 1.00 91.31 75 VAL A C 1
ATOM 537 O O . VAL A 1 75 ? 12.986 -4.704 -9.934 1.00 91.31 75 VAL A O 1
ATOM 540 N N . GLY A 1 76 ? 11.243 -5.867 -9.150 1.00 89.69 76 GLY A N 1
ATOM 541 C CA . GLY A 1 76 ? 12.017 -6.863 -8.413 1.00 89.69 76 GLY A CA 1
ATOM 542 C C . GLY A 1 76 ? 12.597 -6.367 -7.086 1.00 89.69 76 GLY A C 1
ATOM 543 O O . GLY A 1 76 ? 13.159 -7.182 -6.351 1.00 89.69 76 GLY A O 1
ATOM 544 N N . TYR A 1 77 ? 12.439 -5.081 -6.753 1.00 88.12 77 TYR A N 1
ATOM 545 C CA . TYR A 1 77 ? 12.863 -4.543 -5.466 1.00 88.12 77 TYR A CA 1
ATOM 546 C C . TYR A 1 77 ? 12.081 -5.203 -4.323 1.00 88.12 77 TYR A C 1
ATOM 548 O O . TYR A 1 77 ? 10.903 -5.537 -4.462 1.00 88.12 77 TYR A O 1
ATOM 556 N N . ARG A 1 78 ? 12.778 -5.451 -3.213 1.00 89.06 78 ARG A N 1
ATOM 557 C CA . ARG A 1 78 ? 12.214 -6.005 -1.981 1.00 89.06 78 ARG A CA 1
ATOM 558 C C . ARG A 1 78 ? 12.867 -5.304 -0.805 1.00 89.06 78 ARG A C 1
ATOM 560 O O . ARG A 1 78 ? 14.066 -5.487 -0.573 1.00 89.06 78 ARG A O 1
ATO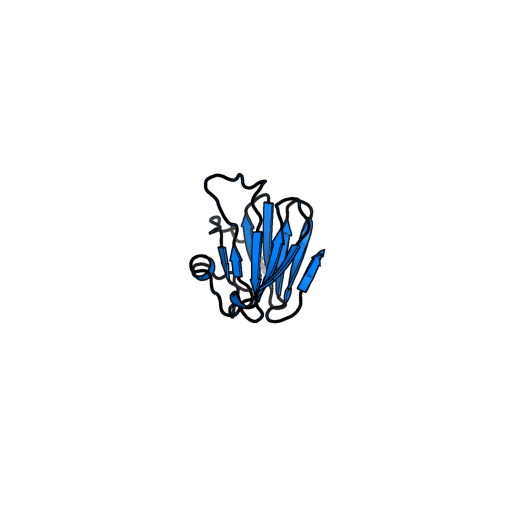M 567 N N . ASP A 1 79 ? 12.093 -4.525 -0.068 1.00 82.00 79 ASP A N 1
ATOM 568 C CA . ASP A 1 79 ? 12.580 -3.803 1.097 1.00 82.00 79 ASP A CA 1
ATOM 569 C C . ASP A 1 79 ? 12.986 -4.793 2.216 1.00 82.00 79 ASP A C 1
ATOM 571 O O . ASP A 1 79 ? 12.191 -5.655 2.620 1.00 82.00 79 ASP A O 1
ATOM 575 N N . PRO A 1 80 ? 14.215 -4.696 2.765 1.00 79.00 80 PRO A N 1
ATOM 576 C CA . PRO A 1 80 ? 14.682 -5.596 3.818 1.00 79.00 80 PRO A CA 1
ATOM 577 C C . PRO A 1 80 ? 13.855 -5.542 5.109 1.00 79.00 80 PRO A C 1
ATOM 579 O O . PRO A 1 80 ? 13.850 -6.517 5.867 1.00 79.00 80 PRO A O 1
ATOM 582 N N . PHE A 1 81 ? 13.169 -4.431 5.399 1.00 75.06 81 PHE A N 1
ATOM 583 C CA . PHE A 1 81 ? 12.300 -4.314 6.570 1.00 75.06 81 PHE A CA 1
ATOM 584 C C . PHE A 1 81 ? 10.923 -4.923 6.297 1.00 75.06 81 PHE A C 1
ATOM 586 O O . PHE A 1 81 ? 10.407 -5.653 7.149 1.00 75.06 81 PHE A O 1
ATOM 593 N N . ALA A 1 82 ? 10.359 -4.716 5.105 1.00 76.44 82 ALA A N 1
ATOM 594 C CA . ALA A 1 82 ? 9.137 -5.375 4.656 1.00 76.44 82 ALA A CA 1
ATOM 595 C C . ALA A 1 82 ? 9.310 -6.899 4.613 1.00 76.44 82 ALA A C 1
ATOM 597 O O . ALA A 1 82 ? 8.408 -7.633 5.033 1.00 76.44 82 ALA A O 1
ATOM 598 N N . ALA A 1 83 ? 10.493 -7.384 4.220 1.00 75.25 83 ALA A N 1
ATOM 599 C CA . ALA A 1 83 ? 10.851 -8.804 4.216 1.00 75.25 83 ALA A CA 1
ATOM 600 C C . ALA A 1 83 ? 10.660 -9.490 5.578 1.00 75.25 83 ALA A C 1
ATOM 602 O O . ALA A 1 83 ? 10.350 -10.680 5.637 1.00 75.25 83 ALA A O 1
ATOM 603 N N . ARG A 1 84 ? 10.787 -8.747 6.683 1.00 82.19 84 ARG A N 1
ATOM 604 C CA . ARG A 1 84 ? 10.691 -9.296 8.046 1.00 82.19 84 ARG A CA 1
ATOM 605 C C . ARG A 1 84 ? 9.263 -9.602 8.481 1.00 82.19 84 ARG A C 1
ATOM 607 O O . ARG A 1 84 ? 9.074 -10.301 9.475 1.00 82.19 84 ARG A O 1
ATOM 614 N N . ARG A 1 85 ? 8.249 -9.083 7.779 1.00 89.69 85 ARG A N 1
ATOM 615 C CA . ARG A 1 85 ? 6.849 -9.242 8.183 1.00 89.69 85 ARG A CA 1
ATOM 616 C C . ARG A 1 85 ? 5.962 -9.638 7.020 1.00 89.69 85 ARG A C 1
ATOM 618 O O . ARG A 1 85 ? 5.603 -8.813 6.192 1.00 89.69 85 ARG A O 1
ATOM 625 N N . LEU A 1 86 ? 5.514 -10.886 7.037 1.00 93.44 86 LEU A N 1
ATOM 626 C CA . LEU A 1 86 ? 4.461 -11.361 6.150 1.00 93.44 86 LEU A CA 1
ATOM 627 C C . LEU A 1 86 ? 3.076 -11.020 6.724 1.00 93.44 86 LEU A C 1
ATOM 629 O O . LEU A 1 86 ? 2.723 -11.484 7.808 1.00 93.44 86 LEU A O 1
ATOM 633 N N . LEU A 1 87 ? 2.264 -10.277 5.971 1.00 95.06 87 LEU A N 1
ATOM 634 C CA . LEU A 1 87 ? 0.841 -10.069 6.237 1.00 95.06 87 LEU A CA 1
ATOM 635 C C . LEU A 1 87 ? 0.010 -11.137 5.511 1.00 95.06 87 LEU A C 1
ATOM 637 O O . LEU A 1 87 ? -0.375 -10.975 4.344 1.00 95.06 87 LEU A O 1
ATOM 641 N N . ARG A 1 88 ? -0.250 -12.249 6.206 1.00 95.88 88 ARG A N 1
ATOM 642 C CA . ARG A 1 88 ? -0.964 -13.419 5.668 1.00 95.88 88 ARG A CA 1
ATOM 643 C C . ARG A 1 88 ? -2.391 -13.067 5.240 1.00 95.88 88 ARG A C 1
ATOM 645 O O . ARG A 1 88 ? -2.943 -12.033 5.607 1.00 95.88 88 ARG A O 1
ATOM 652 N N . LEU A 1 89 ? -3.001 -13.955 4.461 1.00 95.50 89 LEU A N 1
ATOM 653 C CA . LEU A 1 89 ? -4.402 -13.817 4.067 1.00 95.50 89 LEU A CA 1
ATOM 654 C C . LEU A 1 89 ? -5.313 -13.797 5.304 1.00 95.50 89 LEU A C 1
ATOM 656 O O . LEU A 1 89 ? -5.073 -14.516 6.270 1.00 95.50 89 LEU A O 1
ATOM 660 N N . GLY A 1 90 ? -6.338 -12.949 5.273 1.00 94.44 90 GLY A N 1
ATOM 661 C CA . GLY A 1 90 ? -7.250 -12.703 6.390 1.00 94.44 90 GLY A CA 1
ATOM 662 C C . GLY A 1 90 ? -6.683 -11.785 7.477 1.00 94.44 90 GLY A C 1
ATOM 663 O O . GLY A 1 90 ? -7.424 -11.388 8.371 1.00 94.44 90 GLY A O 1
ATOM 664 N N . GLN A 1 91 ? -5.398 -11.418 7.417 1.00 95.50 91 GLN A N 1
ATOM 665 C CA . GLN A 1 91 ? -4.792 -10.567 8.435 1.00 95.50 91 GLN A CA 1
ATOM 666 C C . GLN A 1 91 ? -4.959 -9.078 8.146 1.00 95.50 91 GLN A C 1
ATOM 668 O O . GLN A 1 91 ? -5.108 -8.623 7.005 1.00 95.50 91 GLN A O 1
ATOM 673 N N . HIS A 1 92 ? -4.865 -8.325 9.239 1.00 94.56 92 HIS A N 1
ATOM 674 C CA . HIS A 1 92 ? -4.898 -6.878 9.259 1.00 94.56 92 HIS A CA 1
ATOM 675 C C . HIS A 1 92 ? -3.582 -6.320 9.792 1.00 94.56 92 HIS A C 1
ATOM 677 O O . HIS A 1 92 ? -2.970 -6.870 10.708 1.00 94.56 92 HIS A O 1
ATOM 683 N N . TRP A 1 93 ? -3.171 -5.200 9.219 1.00 93.44 93 TRP A N 1
ATOM 684 C CA . TRP A 1 93 ? -2.070 -4.381 9.704 1.00 93.44 93 TRP A CA 1
ATOM 685 C C . TRP A 1 93 ? -2.598 -2.967 9.920 1.00 93.44 93 TRP A C 1
ATOM 687 O O . TRP A 1 93 ? -3.450 -2.514 9.159 1.00 93.44 93 TRP A O 1
ATOM 697 N N . ALA A 1 94 ? -2.141 -2.276 10.959 1.00 92.56 94 ALA A N 1
ATOM 698 C CA . ALA A 1 94 ? -2.555 -0.904 11.208 1.00 92.56 94 ALA A CA 1
ATOM 699 C C . ALA A 1 94 ? -1.501 -0.124 11.990 1.00 92.56 94 ALA A C 1
ATOM 701 O O . ALA A 1 94 ? -0.887 -0.650 12.919 1.00 92.56 94 ALA A O 1
ATOM 702 N N . VAL A 1 95 ? -1.392 1.161 11.666 1.00 88.81 95 VAL A N 1
ATOM 703 C CA . VAL A 1 95 ? -0.721 2.179 12.476 1.00 88.81 95 VAL A CA 1
ATOM 704 C C . VAL A 1 95 ? -1.807 3.145 12.908 1.00 88.81 95 VAL A C 1
ATOM 706 O O . VAL A 1 95 ? -2.267 3.987 12.137 1.00 88.81 95 VAL A O 1
ATOM 709 N N . ARG A 1 96 ? -2.294 2.963 14.135 1.00 86.00 96 ARG A N 1
ATOM 710 C CA . ARG A 1 96 ? -3.438 3.724 14.637 1.00 86.00 96 ARG A CA 1
ATOM 711 C C . ARG A 1 96 ? -3.028 5.159 14.996 1.00 86.00 96 ARG A C 1
ATOM 713 O O . ARG A 1 96 ? -1.945 5.345 15.543 1.00 86.00 96 ARG A O 1
ATOM 720 N N . PRO A 1 97 ? -3.891 6.160 14.740 1.00 87.88 97 PRO A N 1
ATOM 721 C CA . PRO A 1 97 ? -5.206 6.080 14.086 1.00 87.88 97 PRO A CA 1
ATOM 722 C C . PRO A 1 97 ? -5.157 6.298 12.558 1.00 87.88 97 PRO A C 1
ATOM 724 O O . PRO A 1 97 ? -6.180 6.617 11.963 1.00 87.88 97 PRO A O 1
ATOM 727 N N . TYR A 1 98 ? -3.984 6.220 11.933 1.00 91.12 98 TYR A N 1
ATOM 728 C CA . TYR A 1 98 ? -3.721 6.826 10.628 1.00 91.12 98 TYR A CA 1
ATOM 729 C C . TYR A 1 98 ? -3.988 5.925 9.434 1.00 91.12 98 TYR A C 1
ATOM 731 O O . TYR A 1 98 ? -4.608 6.385 8.481 1.00 91.12 98 TYR A O 1
ATOM 739 N N . TRP A 1 99 ? -3.534 4.673 9.477 1.00 93.81 99 TRP A N 1
ATOM 740 C CA . TRP A 1 99 ? -3.662 3.747 8.354 1.00 93.81 99 TRP A CA 1
ATOM 741 C C . TRP A 1 99 ? -4.010 2.351 8.826 1.00 93.81 99 TRP A C 1
ATOM 743 O O . TRP A 1 99 ? -3.579 1.906 9.895 1.00 93.81 99 TRP A O 1
ATOM 753 N N . ALA A 1 100 ? -4.736 1.638 7.980 1.00 95.19 100 ALA A N 1
ATOM 754 C CA . ALA A 1 100 ? -4.945 0.214 8.121 1.00 95.19 100 ALA A CA 1
ATOM 755 C C . ALA A 1 100 ? -4.957 -0.459 6.753 1.00 95.19 100 ALA A C 1
ATOM 75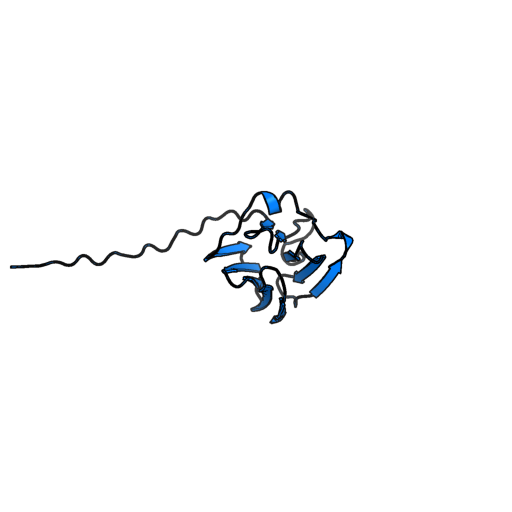7 O O . ALA A 1 100 ? -5.323 0.145 5.748 1.00 95.19 100 ALA A O 1
ATOM 758 N N . CYS A 1 101 ? -4.547 -1.721 6.740 1.00 96.81 101 CYS A N 1
ATOM 759 C CA . CYS A 1 101 ? -4.544 -2.576 5.573 1.00 96.81 101 CYS A CA 1
ATOM 760 C C . CYS A 1 101 ? -5.139 -3.946 5.909 1.00 96.81 101 CYS A C 1
ATOM 762 O O . CYS A 1 101 ? -4.950 -4.474 7.006 1.00 96.81 101 CYS A O 1
ATOM 764 N N . SER A 1 102 ? -5.838 -4.541 4.947 1.00 97.12 102 SER A N 1
ATOM 765 C CA . SER A 1 102 ? -6.414 -5.882 5.011 1.00 97.12 102 SER A CA 1
ATOM 766 C C . SER A 1 102 ? -5.934 -6.709 3.826 1.00 97.12 102 SER A C 1
ATOM 768 O O . SER A 1 102 ? -6.102 -6.319 2.668 1.00 97.12 102 SER A O 1
ATOM 770 N N . SER A 1 103 ? -5.335 -7.858 4.127 1.00 97.38 103 SER A N 1
ATOM 771 C CA . SER A 1 103 ? -4.800 -8.798 3.143 1.00 97.38 103 SER A CA 1
ATOM 772 C C . SER A 1 103 ? -5.846 -9.877 2.858 1.00 97.38 103 SER A C 1
ATOM 774 O O . SER A 1 103 ? -6.175 -10.676 3.729 1.00 97.38 103 SER A O 1
ATOM 776 N N . LYS A 1 104 ? -6.388 -9.922 1.638 1.00 96.69 104 LYS A N 1
ATOM 777 C CA . LYS A 1 104 ? -7.395 -10.908 1.194 1.00 96.69 104 LYS A CA 1
ATOM 778 C C . LYS A 1 104 ? -6.894 -11.704 -0.007 1.00 96.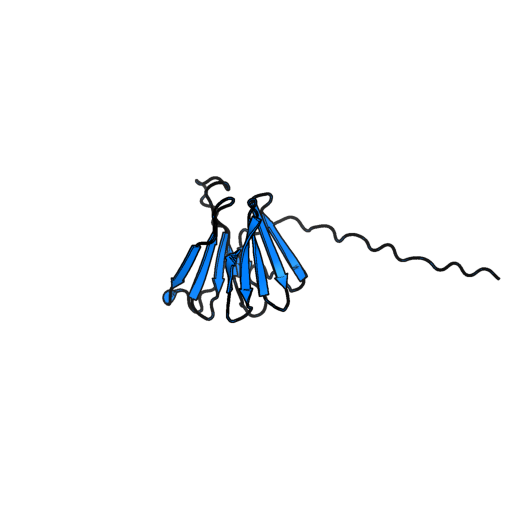69 104 LYS A C 1
ATOM 780 O O . LYS A 1 104 ? -5.940 -11.295 -0.660 1.00 96.69 104 LYS A O 1
ATOM 785 N N . ALA A 1 105 ? -7.528 -12.828 -0.332 1.00 95.38 105 ALA A N 1
ATOM 786 C CA . ALA A 1 105 ? -7.145 -13.618 -1.509 1.00 95.38 105 ALA A CA 1
ATOM 787 C C . ALA A 1 105 ? -7.158 -12.774 -2.798 1.00 95.38 105 ALA A C 1
ATOM 789 O O . ALA A 1 105 ? -6.249 -12.873 -3.613 1.00 95.38 105 ALA A O 1
ATOM 790 N N . THR A 1 106 ? -8.130 -11.867 -2.922 1.00 95.38 106 THR A N 1
ATOM 791 C CA . THR A 1 106 ? -8.270 -10.974 -4.077 1.00 95.38 106 THR A CA 1
ATOM 792 C C . THR A 1 106 ? -7.218 -9.869 -4.131 1.00 95.38 106 THR A C 1
ATOM 794 O O . THR A 1 106 ? -6.892 -9.405 -5.216 1.00 95.38 106 THR A O 1
ATOM 797 N N . GLY A 1 107 ? -6.663 -9.441 -2.996 1.00 96.69 107 GLY A N 1
ATOM 798 C CA . GLY A 1 107 ? -5.706 -8.341 -2.978 1.00 96.69 107 GLY A CA 1
ATOM 799 C C . GLY A 1 107 ? -5.473 -7.731 -1.602 1.00 96.69 107 GLY A C 1
ATOM 800 O O . GLY A 1 107 ? -5.959 -8.231 -0.584 1.00 96.69 107 GLY A O 1
ATOM 801 N N . LEU A 1 108 ? -4.727 -6.634 -1.583 1.00 98.06 108 LEU A N 1
ATOM 802 C CA . LEU A 1 108 ? -4.468 -5.814 -0.408 1.00 98.06 108 LEU A CA 1
ATOM 803 C C . LEU A 1 108 ? -5.338 -4.560 -0.470 1.00 98.06 108 LEU A C 1
ATOM 805 O O . LEU A 1 108 ? -5.269 -3.813 -1.437 1.00 98.06 108 LEU A O 1
ATOM 809 N N . THR A 1 109 ? -6.145 -4.311 0.556 1.00 98.38 109 THR A N 1
ATOM 810 C CA . THR A 1 109 ? -6.888 -3.046 0.685 1.00 98.38 109 THR A CA 1
ATOM 811 C C . THR A 1 109 ? -6.258 -2.217 1.782 1.00 98.38 109 THR A C 1
ATOM 813 O O . THR A 1 109 ? -6.154 -2.729 2.891 1.00 98.38 109 THR A O 1
ATOM 816 N N . CYS A 1 110 ? -5.879 -0.975 1.509 1.00 97.69 110 CYS A N 1
ATOM 817 C CA . CYS A 1 110 ? -5.380 -0.033 2.505 1.00 97.69 110 CYS A CA 1
ATOM 818 C C . CYS A 1 110 ? -6.244 1.225 2.518 1.00 97.69 110 CYS A C 1
ATOM 820 O O . CYS A 1 110 ? -6.729 1.652 1.474 1.00 97.69 110 CYS A O 1
ATOM 822 N N . TRP A 1 111 ? -6.427 1.819 3.689 1.00 97.94 111 TRP A N 1
ATOM 823 C CA . TRP A 1 111 ? -7.170 3.062 3.863 1.00 97.94 111 TRP A CA 1
ATOM 824 C C . TRP A 1 111 ? -6.537 3.917 4.956 1.00 97.94 111 TRP A C 1
ATOM 826 O O . TRP A 1 111 ? -5.819 3.410 5.826 1.00 97.94 111 TRP A O 1
ATOM 836 N N . ASN A 1 112 ? -6.787 5.219 4.889 1.00 96.50 112 ASN A N 1
ATOM 837 C CA . ASN A 1 112 ? -6.348 6.180 5.884 1.00 96.50 112 ASN A CA 1
ATOM 838 C C . ASN A 1 112 ? -7.489 6.644 6.797 1.00 96.50 112 ASN A C 1
ATOM 840 O O . ASN A 1 112 ? -8.640 6.218 6.671 1.00 96.50 112 ASN A O 1
ATOM 844 N N . LYS A 1 113 ? -7.156 7.533 7.734 1.00 94.25 113 LYS A N 1
ATOM 845 C CA . LYS A 1 113 ? -8.083 8.078 8.729 1.00 94.25 113 LYS A CA 1
ATOM 846 C C . LYS A 1 113 ? -9.259 8.838 8.109 1.00 94.25 113 LYS A C 1
ATOM 848 O O . LYS A 1 113 ? -10.335 8.855 8.697 1.00 94.25 113 LYS A O 1
ATOM 853 N N . SER A 1 114 ? -9.063 9.451 6.945 1.00 95.38 114 SER A N 1
ATOM 854 C CA . SER A 1 114 ? -10.109 10.177 6.212 1.00 95.38 114 SER A CA 1
ATOM 855 C C . SER A 1 114 ? -11.012 9.274 5.369 1.00 95.38 114 SER A C 1
ATOM 857 O O . SER A 1 114 ? -11.936 9.775 4.739 1.00 95.38 114 SER A O 1
ATOM 859 N N . GLY A 1 115 ? -10.760 7.962 5.338 1.00 95.62 115 GLY A N 1
ATOM 860 C CA . GLY A 1 115 ? -11.532 7.010 4.539 1.00 95.62 115 GLY A CA 1
ATOM 861 C C . GLY A 1 115 ? -11.075 6.888 3.084 1.00 95.62 115 GLY A C 1
ATOM 862 O O . GLY A 1 115 ? -11.617 6.055 2.364 1.00 95.62 115 GLY A O 1
ATOM 863 N N . HIS A 1 116 ? -10.057 7.647 2.664 1.00 98.00 116 HIS A N 1
ATOM 864 C CA . HIS A 1 116 ? -9.423 7.435 1.367 1.00 98.00 116 HIS A CA 1
ATOM 865 C C . HIS A 1 116 ? -8.584 6.162 1.397 1.00 98.00 116 HIS A C 1
ATOM 867 O O . HIS A 1 116 ? -8.011 5.804 2.432 1.00 98.00 116 HIS A O 1
ATOM 873 N N . GLY A 1 117 ? -8.452 5.498 0.260 1.00 97.94 117 GLY A N 1
ATOM 874 C CA . GLY A 1 117 ? -7.698 4.266 0.193 1.00 97.94 117 GLY A CA 1
ATOM 875 C C . GLY A 1 117 ? -7.532 3.709 -1.202 1.00 97.94 117 GLY A C 1
ATOM 876 O O . GLY A 1 117 ? -7.844 4.323 -2.224 1.00 97.94 117 GLY A O 1
ATOM 877 N N . TRP A 1 118 ? -6.997 2.502 -1.234 1.00 98.25 118 TRP A N 1
ATOM 878 C CA . TRP A 1 118 ? -6.856 1.743 -2.454 1.00 98.25 118 TRP A CA 1
ATOM 879 C C . TRP A 1 118 ? -6.973 0.253 -2.205 1.00 98.25 118 TRP A C 1
ATOM 881 O O . TRP A 1 118 ? -6.770 -0.262 -1.105 1.00 98.25 118 TRP A O 1
ATOM 891 N N . TRP A 1 119 ? -7.261 -0.448 -3.287 1.00 98.12 119 TRP A N 1
ATOM 892 C CA . TRP A 1 119 ? -7.102 -1.877 -3.423 1.00 98.12 119 TRP A CA 1
ATOM 893 C C . TRP A 1 119 ? -6.001 -2.152 -4.448 1.00 98.12 119 TRP A C 1
ATOM 895 O O . TRP A 1 119 ? -6.012 -1.558 -5.525 1.00 98.12 119 TRP A O 1
ATOM 905 N N . LEU A 1 120 ? -5.072 -3.043 -4.109 1.00 97.19 120 LEU A N 1
ATOM 906 C CA . LEU A 1 120 ? -4.090 -3.638 -5.013 1.00 97.19 120 LEU A CA 1
ATOM 907 C C . LEU A 1 120 ? -4.472 -5.093 -5.242 1.00 97.19 120 LEU A C 1
ATOM 909 O O . LEU A 1 120 ? -4.558 -5.864 -4.281 1.00 97.19 120 LEU A O 1
ATOM 913 N N . GLY A 1 121 ? -4.674 -5.480 -6.497 1.00 95.62 121 GLY A N 1
ATOM 914 C CA . GLY A 1 121 ? -4.747 -6.889 -6.854 1.00 95.62 121 GLY A CA 1
ATOM 915 C C . GLY A 1 121 ? -3.412 -7.576 -6.578 1.00 95.62 121 GLY A C 1
ATOM 916 O O . GLY A 1 121 ? -2.375 -6.931 -6.462 1.00 95.62 121 GLY A O 1
ATOM 917 N N . ARG A 1 122 ? -3.418 -8.904 -6.440 1.00 91.19 122 ARG A N 1
ATOM 918 C CA . ARG A 1 122 ? -2.203 -9.637 -6.044 1.00 91.19 122 ARG A CA 1
ATOM 919 C C . ARG A 1 122 ? -1.047 -9.506 -7.030 1.00 91.19 122 ARG A C 1
ATOM 921 O O . ARG A 1 122 ? 0.094 -9.455 -6.614 1.00 91.19 122 ARG A O 1
ATOM 928 N N . PHE A 1 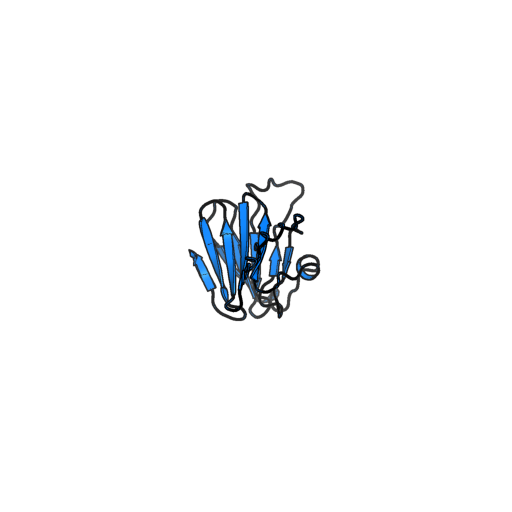123 ? -1.336 -9.474 -8.320 1.00 86.06 123 PHE A N 1
ATOM 929 C CA . PHE A 1 123 ? -0.283 -9.402 -9.334 1.00 86.06 123 PHE A CA 1
ATOM 930 C C . PHE A 1 123 ? -0.559 -8.347 -10.397 1.00 86.06 123 PHE A C 1
ATOM 932 O O . PHE A 1 123 ? 0.333 -8.029 -11.174 1.00 86.06 123 PHE A O 1
ATOM 939 N N . ARG A 1 124 ? -1.800 -7.843 -10.472 1.00 84.94 124 ARG A N 1
ATOM 940 C CA . ARG A 1 124 ? -2.244 -6.843 -11.446 1.00 84.94 124 ARG A CA 1
ATOM 941 C C . ARG A 1 124 ? -3.457 -6.086 -10.933 1.00 84.94 124 ARG A C 1
ATOM 943 O O . ARG A 1 124 ? -4.307 -6.654 -10.246 1.00 84.94 124 ARG A O 1
ATOM 950 N N . GLY A 1 125 ? -3.575 -4.850 -11.403 1.00 92.69 125 GLY A N 1
ATOM 951 C CA . GLY A 1 125 ? -4.748 -4.011 -11.213 1.00 92.69 125 GLY A CA 1
ATOM 952 C C . GLY A 1 125 ? -4.774 -3.320 -9.856 1.00 92.69 125 GLY A C 1
ATOM 953 O O . GLY A 1 125 ? -4.294 -3.831 -8.846 1.00 92.69 125 GLY A O 1
ATOM 954 N N . TYR A 1 126 ? -5.375 -2.138 -9.840 1.00 96.25 126 TYR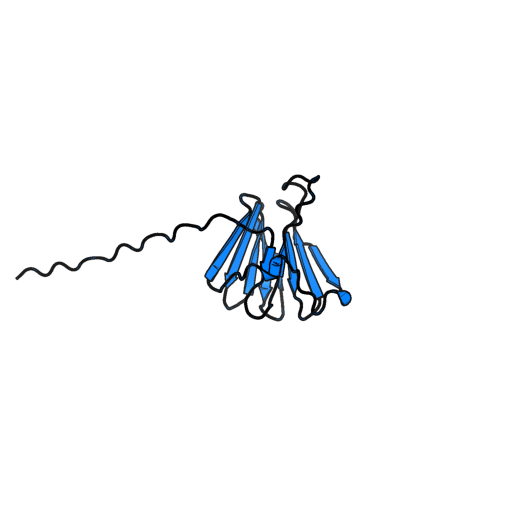 A N 1
ATOM 955 C CA . TYR A 1 126 ? -5.598 -1.371 -8.627 1.00 96.25 126 TYR A CA 1
ATOM 956 C C . TYR A 1 126 ? -6.907 -0.586 -8.740 1.00 96.25 126 TYR A C 1
ATOM 958 O O . TYR A 1 126 ? -7.424 -0.359 -9.837 1.00 96.25 126 TYR A O 1
ATOM 966 N N . ARG A 1 127 ? -7.437 -0.141 -7.602 1.00 97.44 127 ARG A N 1
ATOM 967 C CA . ARG A 1 127 ? -8.574 0.786 -7.532 1.00 97.44 127 ARG A CA 1
ATOM 968 C C . ARG A 1 127 ? -8.361 1.760 -6.386 1.00 97.44 127 ARG A C 1
ATOM 970 O O . ARG A 1 127 ? -8.001 1.321 -5.304 1.00 97.44 127 ARG A O 1
ATOM 977 N N . VAL A 1 128 ? -8.618 3.043 -6.608 1.00 97.56 128 VAL A N 1
ATOM 978 C CA . VAL A 1 128 ? -8.616 4.080 -5.561 1.00 97.56 128 VAL A CA 1
ATOM 979 C C . VAL A 1 128 ? -10.046 4.406 -5.136 1.00 97.56 128 VAL A C 1
ATOM 981 O O . VAL A 1 128 ? -10.965 4.238 -5.941 1.00 97.56 128 VAL A O 1
ATOM 984 N N . PHE A 1 129 ? -10.229 4.847 -3.895 1.00 96.69 129 PHE A N 1
ATOM 985 C CA . PHE A 1 129 ? -11.502 5.328 -3.354 1.00 96.69 129 PHE A CA 1
ATOM 986 C C . PHE A 1 129 ? -11.277 6.387 -2.271 1.00 96.69 129 PHE A C 1
ATOM 988 O O . PHE A 1 129 ? -10.154 6.445 -1.717 1.00 96.69 129 PHE A O 1
#

Sequence (129 aa):
MAAVAAGVLATPGLASATALSAFHTPGWAAECYVPFPHELPLSKTGITCLTPSDGFTISMGPFGRPTKTYDKNAVGYRDPFAARRLLRLGQHWAVRPYWACSSKATGLTCWNKSGHGWWLGRFRGYRVF

Radius of gyration: 17.35 Å; chains: 1; bounding box: 48×52×43 Å

pLDDT: mean 84.24, std 17.19, range [39.56, 98.38]

Secondary structure (DSSP, 8-state):
----------PPPP------SEEE-GGGS-EEE----TTS-GGG--EEEEETTTTEEEEE-SSSPPEEEE-GGGTT---TTGGG-B--TT-EEEETTTEEEEEETTEEEEEETTS-EEEEESSS-EEE-